Protein AF-A0A5T0UI46-F1 (afdb_monomer_lite)

Radius of gyration: 13.44 Å; chains: 1; bounding box: 30×39×30 Å

Sequence (85 aa):
DAENDEQYWARLNAGFEHLRKNTADGQKVLLVSHSITIRSIVDHFAPDLGADKLGPKNGAVTKLTVTDDDVKVEYYNHYLDSETY

Structure (mmCIF, N/CA/C/O backbone):
data_AF-A0A5T0UI46-F1
#
_entry.id   AF-A0A5T0UI46-F1
#
loop_
_atom_site.group_PDB
_atom_site.id
_atom_site.type_symbol
_atom_site.label_atom_id
_atom_site.label_alt_id
_atom_site.label_comp_id
_atom_site.label_asym_id
_atom_site.label_entity_id
_atom_site.label_seq_id
_atom_site.pdbx_PDB_ins_code
_atom_site.Cartn_x
_atom_site.Cartn_y
_atom_site.Cartn_z
_atom_site.occupancy
_atom_site.B_iso_or_equiv
_atom_site.auth_seq_id
_atom_site.auth_comp_id
_atom_site.auth_asym_id
_atom_site.auth_atom_id
_atom_site.pdbx_PDB_model_num
ATOM 1 N N . ASP A 1 1 ? 14.746 23.294 -3.502 1.00 80.75 1 ASP A N 1
ATOM 2 C CA . ASP A 1 1 ? 15.162 22.027 -2.877 1.00 80.75 1 ASP A CA 1
ATOM 3 C C . ASP A 1 1 ? 14.288 20.879 -3.331 1.00 80.75 1 ASP A C 1
ATOM 5 O O . ASP A 1 1 ? 13.130 21.105 -3.666 1.00 80.75 1 ASP A O 1
ATOM 9 N N . ALA A 1 2 ? 14.869 19.683 -3.405 1.00 91.31 2 ALA A N 1
ATOM 10 C CA . ALA A 1 2 ? 14.136 18.438 -3.613 1.00 91.31 2 ALA A CA 1
ATOM 11 C C . ALA A 1 2 ? 13.696 17.863 -2.256 1.00 91.31 2 ALA A C 1
ATOM 13 O O . ALA A 1 2 ? 14.333 18.133 -1.239 1.00 91.31 2 ALA A O 1
ATOM 14 N N . GLU A 1 3 ? 12.614 17.086 -2.254 1.00 94.19 3 GLU A N 1
ATOM 15 C CA . GLU A 1 3 ? 12.122 16.383 -1.062 1.00 94.19 3 GLU A CA 1
ATOM 16 C C . GLU A 1 3 ? 13.153 15.344 -0.585 1.00 94.19 3 GLU A C 1
ATOM 18 O O . GLU A 1 3 ? 13.733 14.625 -1.402 1.00 94.19 3 GLU A O 1
ATOM 23 N N . ASN A 1 4 ? 13.387 15.273 0.728 1.00 96.06 4 ASN A N 1
ATOM 24 C CA . ASN A 1 4 ? 14.216 14.237 1.351 1.00 96.06 4 ASN A CA 1
ATOM 25 C C . ASN A 1 4 ? 13.359 13.091 1.932 1.00 96.06 4 ASN A C 1
ATOM 27 O O . ASN A 1 4 ? 12.133 13.169 1.952 1.00 96.06 4 ASN A O 1
ATOM 31 N N . ASP A 1 5 ? 14.004 12.023 2.408 1.00 94.25 5 ASP A N 1
ATOM 32 C CA . ASP A 1 5 ? 13.315 10.827 2.922 1.00 94.25 5 ASP A CA 1
ATOM 33 C C . ASP A 1 5 ? 12.398 11.117 4.127 1.00 94.25 5 ASP A C 1
ATOM 35 O O . ASP A 1 5 ? 11.253 10.671 4.163 1.00 94.25 5 ASP A O 1
ATOM 39 N N . GLU A 1 6 ? 12.851 11.945 5.073 1.00 96.81 6 GLU A N 1
ATOM 40 C CA . GLU A 1 6 ? 12.063 12.324 6.252 1.00 96.81 6 GLU A CA 1
ATOM 41 C C . GLU A 1 6 ? 10.795 13.096 5.859 1.00 96.81 6 GLU A C 1
ATOM 43 O O . GLU A 1 6 ? 9.695 12.789 6.319 1.00 96.81 6 GLU A O 1
ATOM 48 N N . GLN A 1 7 ? 10.929 14.073 4.958 1.00 97.62 7 GLN A N 1
ATOM 49 C CA . GLN A 1 7 ? 9.807 14.852 4.432 1.00 97.62 7 GLN A CA 1
ATOM 50 C C . GLN A 1 7 ? 8.827 13.969 3.656 1.00 97.62 7 GLN A C 1
ATOM 52 O O . GLN A 1 7 ? 7.610 14.104 3.811 1.00 97.62 7 GLN A O 1
ATOM 57 N N . TYR A 1 8 ? 9.359 13.041 2.859 1.00 96.50 8 TYR A N 1
ATOM 58 C CA . TYR A 1 8 ? 8.572 12.082 2.103 1.00 96.50 8 TYR A CA 1
ATOM 59 C C . TYR A 1 8 ? 7.714 11.217 3.035 1.00 96.50 8 TYR A C 1
ATOM 61 O O . TYR A 1 8 ? 6.492 11.158 2.873 1.00 96.50 8 TYR A O 1
ATOM 69 N N . TRP A 1 9 ? 8.316 10.598 4.054 1.00 97.19 9 TRP A N 1
ATOM 70 C CA . TRP A 1 9 ? 7.585 9.748 4.995 1.00 97.19 9 TRP A CA 1
ATOM 71 C C . TRP A 1 9 ? 6.631 10.530 5.890 1.00 97.19 9 TRP A C 1
ATOM 73 O O . TRP A 1 9 ? 5.518 10.064 6.134 1.00 97.19 9 TRP A O 1
ATOM 83 N N . ALA A 1 10 ? 6.986 11.750 6.300 1.00 98.12 10 ALA A N 1
ATOM 84 C CA . ALA A 1 10 ? 6.060 12.630 7.007 1.00 98.12 10 ALA A CA 1
ATOM 85 C C . ALA A 1 10 ? 4.788 12.892 6.178 1.00 98.12 10 ALA A C 1
ATOM 87 O O . ALA A 1 10 ? 3.671 12.799 6.695 1.00 98.12 10 ALA A O 1
ATOM 88 N N . ARG A 1 11 ? 4.938 13.148 4.870 1.00 97.69 11 ARG A N 1
ATOM 89 C CA . ARG A 1 11 ? 3.811 13.346 3.947 1.00 97.69 11 ARG A CA 1
ATOM 90 C C . ARG A 1 11 ? 2.987 12.071 3.748 1.00 97.69 11 ARG A C 1
ATOM 92 O O . ARG A 1 11 ? 1.759 12.145 3.720 1.00 97.69 11 ARG A O 1
ATOM 99 N N . LEU A 1 12 ? 3.634 10.914 3.613 1.00 97.50 12 LEU A N 1
ATOM 100 C CA . LEU A 1 12 ? 2.960 9.617 3.474 1.00 97.50 12 LEU A CA 1
ATOM 101 C C . LEU A 1 12 ? 2.154 9.255 4.730 1.00 97.50 12 LEU A C 1
ATOM 103 O O . LEU A 1 12 ? 0.978 8.906 4.622 1.00 97.50 12 LEU A O 1
ATOM 107 N N . ASN A 1 13 ? 2.743 9.427 5.914 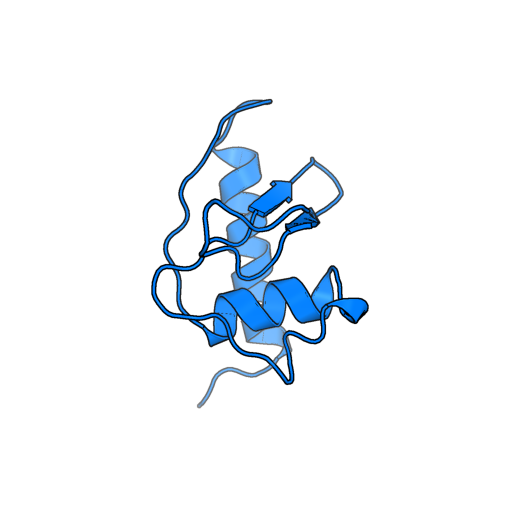1.00 97.19 13 ASN A N 1
ATOM 108 C CA . ASN A 1 13 ? 2.087 9.160 7.195 1.00 97.19 13 ASN A CA 1
ATOM 109 C C . ASN A 1 13 ? 0.878 10.074 7.416 1.00 97.19 13 ASN A C 1
ATOM 111 O O . ASN A 1 13 ? -0.178 9.605 7.832 1.00 97.19 13 ASN A O 1
ATOM 115 N N . ALA A 1 14 ? 0.975 11.354 7.045 1.00 97.88 14 ALA A N 1
ATOM 116 C CA . ALA A 1 14 ? -0.178 12.253 7.062 1.00 97.88 14 ALA A CA 1
ATOM 117 C C . ALA A 1 14 ? -1.323 11.762 6.151 1.00 97.88 14 ALA A C 1
ATOM 119 O O . ALA A 1 14 ? -2.496 11.938 6.483 1.00 97.88 14 ALA A O 1
ATOM 120 N N . GLY A 1 15 ? -0.999 11.118 5.024 1.00 96.94 15 GLY A N 1
ATOM 121 C CA . GLY A 1 15 ? -1.974 10.481 4.137 1.00 96.94 15 GLY A CA 1
ATOM 122 C C . GLY A 1 15 ? -2.678 9.282 4.779 1.00 96.94 15 GLY A C 1
ATOM 123 O O . GLY A 1 15 ? -3.905 9.200 4.723 1.00 96.94 15 GLY A O 1
ATOM 124 N N . PHE A 1 16 ? -1.935 8.386 5.436 1.00 97.44 16 PHE A N 1
ATOM 125 C CA . PHE A 1 16 ? -2.528 7.265 6.179 1.00 97.44 16 PHE A CA 1
ATOM 126 C C . PHE A 1 16 ? -3.422 7.745 7.326 1.00 97.44 16 PHE A C 1
ATOM 128 O O . PHE A 1 16 ? -4.550 7.277 7.461 1.00 97.44 16 PHE A O 1
ATOM 135 N N . GLU A 1 17 ? -2.975 8.744 8.085 1.00 97.81 17 GLU A N 1
ATOM 136 C CA . GLU A 1 17 ? -3.776 9.376 9.136 1.00 97.81 17 GLU A CA 1
ATOM 137 C C . GLU A 1 17 ? -5.062 10.005 8.594 1.00 97.81 17 GLU A C 1
ATOM 139 O O . GLU A 1 17 ? -6.125 9.910 9.210 1.00 97.81 17 GLU A O 1
ATOM 144 N N . HIS A 1 18 ? -4.988 10.641 7.424 1.00 97.12 18 HIS A N 1
ATOM 145 C CA . HIS A 1 18 ? -6.169 11.175 6.762 1.00 97.12 18 HIS A CA 1
ATOM 146 C C . HIS A 1 18 ? -7.156 10.060 6.396 1.00 97.12 18 HIS A C 1
ATOM 148 O O . HIS A 1 18 ? -8.348 10.210 6.655 1.00 97.12 18 HIS A O 1
ATOM 154 N N . LEU A 1 19 ? -6.682 8.937 5.849 1.00 96.44 19 LEU A N 1
ATOM 155 C CA . LEU A 1 19 ? -7.537 7.791 5.530 1.00 96.44 19 LEU A CA 1
ATOM 156 C C . LEU A 1 19 ? -8.215 7.229 6.786 1.00 96.44 19 LEU A C 1
ATOM 158 O O . LEU A 1 19 ? -9.435 7.085 6.791 1.00 96.44 19 LEU A O 1
ATOM 162 N N . ARG A 1 20 ? -7.461 6.999 7.868 1.00 96.25 20 ARG A N 1
ATOM 163 C CA . ARG A 1 20 ? -7.994 6.483 9.143 1.00 96.25 20 ARG A CA 1
ATOM 164 C C . ARG A 1 20 ? -9.093 7.380 9.717 1.00 96.25 20 ARG A C 1
ATOM 166 O O . ARG A 1 20 ? -10.131 6.898 10.143 1.00 96.25 20 ARG A O 1
ATOM 173 N N . LYS A 1 21 ? -8.919 8.703 9.651 1.00 97.31 21 LYS A N 1
ATOM 174 C CA . LYS A 1 21 ? -9.899 9.676 10.173 1.00 97.31 21 LYS A CA 1
ATOM 175 C C . LYS A 1 21 ?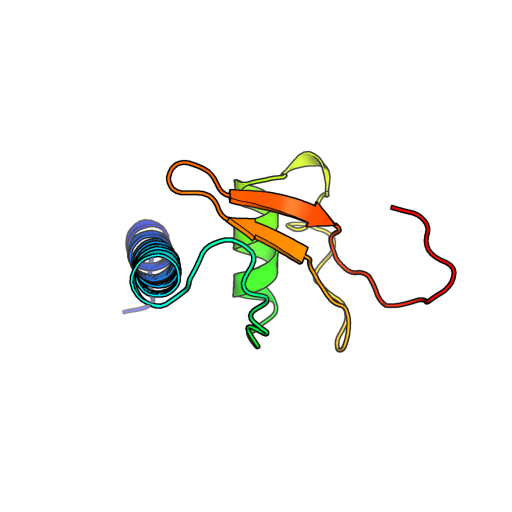 -11.153 9.840 9.313 1.00 97.31 21 LYS A C 1
ATOM 177 O O . LYS A 1 21 ? -12.150 10.357 9.808 1.00 97.31 21 LYS A O 1
ATOM 182 N N . ASN A 1 22 ? -11.092 9.481 8.031 1.00 97.25 22 ASN A N 1
ATOM 183 C CA . ASN A 1 22 ? -12.152 9.765 7.055 1.00 97.25 22 ASN A CA 1
ATOM 184 C C . ASN A 1 22 ? -12.775 8.497 6.460 1.00 97.25 22 ASN A C 1
ATOM 186 O O . ASN A 1 22 ? -13.472 8.572 5.446 1.00 97.25 22 ASN A O 1
ATOM 190 N N . THR A 1 23 ? -12.530 7.341 7.072 1.00 96.44 23 THR A N 1
ATOM 191 C CA . THR A 1 23 ? -13.127 6.070 6.666 1.00 96.44 23 THR A CA 1
ATOM 192 C C . THR A 1 23 ? -13.791 5.375 7.848 1.00 96.44 23 THR A C 1
ATOM 194 O O . THR A 1 23 ? -13.578 5.747 8.999 1.00 96.44 23 THR A O 1
ATOM 197 N N . ALA A 1 24 ? -14.655 4.408 7.552 1.00 96.38 24 ALA A N 1
ATOM 198 C CA . ALA A 1 24 ? -15.265 3.532 8.547 1.00 96.38 24 ALA A CA 1
ATOM 199 C C . ALA A 1 24 ? -14.694 2.112 8.446 1.00 96.38 24 ALA A C 1
ATOM 201 O O . ALA A 1 24 ? -14.252 1.690 7.373 1.00 96.38 24 ALA A O 1
ATOM 202 N N . ASP A 1 25 ? -14.773 1.350 9.536 1.00 96.06 25 ASP A N 1
ATOM 203 C CA . ASP A 1 25 ? -14.329 -0.043 9.576 1.00 96.06 25 ASP A CA 1
ATOM 204 C C . ASP A 1 25 ? -14.937 -0.872 8.436 1.00 96.06 25 ASP A C 1
ATOM 206 O O . ASP A 1 25 ? -16.144 -0.858 8.179 1.00 96.06 25 ASP A O 1
ATOM 210 N N . GLY A 1 26 ? -14.078 -1.605 7.726 1.00 96.62 26 GLY A N 1
ATOM 211 C CA . GLY A 1 26 ? -14.468 -2.432 6.582 1.00 96.62 26 GLY A CA 1
ATOM 212 C C . GLY A 1 26 ? -14.738 -1.663 5.281 1.00 96.62 26 GLY A C 1
ATOM 213 O O . GLY A 1 26 ? -15.034 -2.292 4.259 1.00 96.62 26 GLY A O 1
ATOM 214 N N . GLN A 1 27 ? -14.616 -0.331 5.269 1.00 97.88 27 GLN A N 1
ATOM 215 C CA . GLN A 1 27 ? -14.747 0.457 4.047 1.00 97.88 27 GLN A CA 1
ATOM 216 C C . GLN A 1 27 ? -13.622 0.132 3.058 1.00 97.88 27 GLN A C 1
ATOM 218 O O . GLN A 1 27 ? -12.446 0.042 3.406 1.00 97.88 27 GLN A O 1
ATOM 223 N N . LYS A 1 28 ? -13.987 -0.009 1.781 1.00 97.88 28 LYS A N 1
ATOM 224 C CA . LYS A 1 28 ? -13.033 -0.178 0.682 1.00 97.88 28 LYS A CA 1
ATOM 225 C C . LYS A 1 28 ? -12.794 1.168 0.011 1.00 97.88 28 LYS A C 1
ATOM 227 O O . LYS A 1 28 ? -13.743 1.799 -0.450 1.00 97.88 28 LYS A O 1
ATOM 232 N N . VAL A 1 29 ? -11.532 1.576 -0.073 1.00 97.38 29 VAL A N 1
ATOM 233 C CA . VAL A 1 29 ? -11.105 2.819 -0.725 1.00 97.38 29 VAL A CA 1
ATOM 234 C C . VAL A 1 29 ? -10.242 2.482 -1.933 1.00 97.38 29 VAL A C 1
ATOM 236 O O . VAL A 1 29 ? -9.315 1.682 -1.833 1.00 97.38 29 VAL A O 1
ATOM 239 N N . LEU A 1 30 ? -10.533 3.110 -3.074 1.00 97.69 30 LEU A N 1
ATOM 240 C CA . LEU A 1 30 ? -9.629 3.112 -4.219 1.00 97.69 30 LEU A CA 1
ATOM 241 C C . LEU A 1 30 ? -8.716 4.335 -4.117 1.00 97.69 30 LEU A C 1
ATOM 243 O O . LEU A 1 30 ? -9.178 5.466 -4.257 1.00 97.69 30 LEU A O 1
ATOM 247 N N . LEU A 1 31 ? -7.425 4.099 -3.899 1.00 97.06 31 LEU A N 1
ATOM 248 C CA . LEU A 1 31 ? -6.400 5.135 -3.917 1.00 97.06 31 LEU A CA 1
ATOM 249 C C . LEU A 1 31 ? -5.592 5.025 -5.211 1.00 97.06 31 LEU A C 1
ATOM 251 O O . LEU A 1 31 ? -4.894 4.037 -5.431 1.00 97.06 31 LEU A O 1
ATOM 255 N N . VAL A 1 32 ? -5.670 6.048 -6.059 1.00 97.12 32 VAL A N 1
ATOM 256 C CA . VAL A 1 32 ? -4.863 6.135 -7.282 1.00 97.12 32 VAL A CA 1
ATOM 257 C C . VAL A 1 32 ? -3.611 6.952 -6.985 1.00 97.12 32 VAL A C 1
ATOM 259 O O . VAL A 1 32 ? -3.700 8.067 -6.477 1.00 97.12 32 VAL A O 1
ATOM 262 N N . SER A 1 33 ? -2.441 6.391 -7.287 1.00 95.25 33 SER A N 1
ATOM 263 C CA . SER A 1 33 ? -1.144 7.018 -7.026 1.00 95.25 33 SER A CA 1
ATOM 264 C C . SER A 1 33 ? -0.121 6.645 -8.107 1.00 95.25 33 SER A C 1
ATOM 266 O O . SER A 1 33 ? -0.475 6.118 -9.161 1.00 95.25 33 SER A O 1
ATOM 268 N N . HIS A 1 34 ? 1.154 6.932 -7.856 1.00 95.56 34 HIS A N 1
ATOM 269 C CA . HIS A 1 34 ? 2.261 6.712 -8.781 1.00 95.56 34 HIS A CA 1
ATOM 270 C C . HIS A 1 34 ? 3.231 5.632 -8.288 1.00 95.56 34 HIS A C 1
ATOM 272 O O . HIS A 1 34 ? 3.245 5.256 -7.114 1.00 95.56 34 HIS A O 1
ATOM 278 N N . SER A 1 35 ? 4.080 5.151 -9.198 1.00 95.44 35 SER A N 1
ATOM 279 C CA . SER A 1 35 ? 4.979 4.013 -8.973 1.00 95.44 35 SER A CA 1
ATOM 280 C C . SER A 1 35 ? 5.904 4.180 -7.767 1.00 95.44 35 SER A C 1
ATOM 282 O O . SER A 1 35 ? 6.040 3.248 -6.982 1.00 95.44 35 SER A O 1
ATOM 284 N N . ILE A 1 36 ? 6.505 5.362 -7.589 1.00 94.75 36 ILE A N 1
ATOM 285 C CA . ILE A 1 36 ? 7.401 5.648 -6.459 1.00 94.75 36 ILE A CA 1
ATOM 286 C C . ILE A 1 36 ? 6.653 5.546 -5.130 1.00 94.75 36 ILE A C 1
ATOM 288 O O . ILE A 1 36 ? 7.160 4.960 -4.185 1.00 94.75 36 ILE A O 1
ATOM 292 N N . THR A 1 37 ? 5.428 6.062 -5.061 1.00 96.88 37 THR A N 1
ATOM 293 C CA . THR A 1 37 ? 4.602 5.971 -3.855 1.00 96.88 37 THR A CA 1
ATOM 294 C C . THR A 1 37 ? 4.245 4.532 -3.523 1.00 96.88 37 THR A C 1
ATOM 296 O O . THR A 1 37 ? 4.448 4.094 -2.396 1.00 96.88 37 THR A O 1
ATOM 299 N N . ILE A 1 38 ? 3.770 3.776 -4.512 1.00 97.69 38 ILE A N 1
ATOM 300 C CA . ILE A 1 38 ? 3.368 2.382 -4.310 1.00 97.69 38 ILE A CA 1
ATOM 301 C C . ILE A 1 38 ? 4.571 1.534 -3.884 1.00 97.69 38 ILE A C 1
ATOM 303 O O . ILE A 1 38 ? 4.466 0.790 -2.912 1.00 97.69 38 ILE A O 1
ATOM 307 N N . ARG A 1 39 ? 5.720 1.663 -4.564 1.00 96.31 39 ARG A N 1
ATOM 308 C CA . ARG A 1 39 ? 6.901 0.856 -4.233 1.00 96.31 39 ARG A CA 1
ATOM 309 C C . ARG A 1 39 ? 7.466 1.200 -2.858 1.00 96.31 39 ARG A C 1
ATOM 311 O O . ARG A 1 39 ? 7.841 0.287 -2.148 1.00 96.31 39 ARG A O 1
ATOM 318 N N . SER A 1 40 ? 7.499 2.480 -2.472 1.00 96.25 40 SER A N 1
ATOM 319 C CA . SER A 1 40 ? 8.032 2.888 -1.168 1.00 96.25 40 SER A CA 1
ATOM 320 C C . SER A 1 40 ? 7.169 2.370 -0.023 1.00 96.25 40 SER A C 1
ATOM 322 O O . SER A 1 40 ? 7.707 1.929 0.984 1.00 96.25 40 SER A O 1
ATOM 324 N N . ILE A 1 41 ? 5.842 2.359 -0.188 1.00 97.69 41 ILE A N 1
ATOM 325 C CA . ILE A 1 41 ? 4.931 1.748 0.788 1.00 97.69 41 ILE A CA 1
ATOM 326 C C . ILE A 1 41 ? 5.210 0.245 0.905 1.00 97.69 41 ILE A C 1
ATOM 328 O O . ILE A 1 41 ? 5.365 -0.265 2.009 1.00 97.69 41 ILE A O 1
ATOM 332 N N . VAL A 1 42 ? 5.290 -0.469 -0.221 1.00 97.88 42 VAL A N 1
ATOM 333 C CA . VAL A 1 42 ? 5.494 -1.926 -0.199 1.00 97.88 42 VAL A CA 1
ATOM 334 C C . VAL A 1 42 ? 6.874 -2.295 0.335 1.00 97.88 42 VAL A C 1
ATOM 336 O O . VAL A 1 42 ? 6.968 -3.207 1.140 1.00 97.88 42 VAL A O 1
ATOM 339 N N . ASP A 1 43 ? 7.925 -1.576 -0.047 1.00 96.56 43 ASP A N 1
ATOM 340 C CA . ASP A 1 43 ? 9.285 -1.809 0.447 1.00 96.56 43 ASP A CA 1
ATOM 341 C C . ASP A 1 43 ? 9.393 -1.586 1.965 1.00 96.56 43 ASP A C 1
ATOM 343 O O . ASP A 1 43 ? 10.071 -2.333 2.661 1.00 96.56 43 ASP A O 1
ATOM 347 N N . HIS A 1 44 ? 8.656 -0.610 2.503 1.00 96.38 44 HIS A N 1
ATOM 348 C CA . HIS A 1 44 ? 8.638 -0.332 3.938 1.00 96.38 44 HIS A CA 1
ATOM 349 C C . HIS A 1 44 ? 7.862 -1.377 4.751 1.00 96.38 44 HIS A C 1
ATOM 351 O O . HIS A 1 44 ? 8.333 -1.809 5.799 1.00 96.38 44 HIS A O 1
ATOM 357 N N . PHE A 1 45 ? 6.676 -1.783 4.284 1.00 97.56 45 PHE A N 1
ATOM 358 C CA . PHE A 1 45 ? 5.775 -2.664 5.045 1.00 97.56 45 PHE A CA 1
ATOM 359 C C . PHE A 1 45 ? 5.878 -4.153 4.669 1.00 97.56 45 PHE A C 1
ATOM 361 O O . PHE A 1 45 ? 5.401 -5.008 5.409 1.00 97.56 45 PHE A O 1
ATOM 368 N N . ALA A 1 46 ? 6.473 -4.483 3.524 1.00 97.06 46 ALA A N 1
ATOM 369 C CA . ALA A 1 46 ? 6.647 -5.847 3.025 1.00 97.06 46 ALA A CA 1
ATOM 370 C C . ALA A 1 46 ? 7.907 -5.967 2.135 1.00 97.06 46 ALA A C 1
ATOM 372 O O . ALA A 1 46 ? 7.796 -6.302 0.949 1.00 97.06 46 ALA A O 1
ATOM 373 N N . PRO A 1 47 ? 9.113 -5.714 2.687 1.00 96.25 47 PRO A N 1
ATOM 374 C CA . PRO A 1 47 ? 10.368 -5.683 1.923 1.00 96.25 47 PRO A CA 1
ATOM 375 C C . PRO A 1 47 ? 10.656 -6.987 1.163 1.00 96.25 47 PRO A C 1
ATOM 377 O O . PRO A 1 47 ? 11.233 -6.968 0.076 1.00 96.25 47 PRO A O 1
ATOM 380 N N . ASP A 1 48 ? 10.187 -8.126 1.679 1.00 95.62 48 ASP A N 1
ATOM 381 C CA . ASP A 1 48 ? 10.367 -9.440 1.051 1.00 95.62 48 ASP A CA 1
ATOM 382 C C . ASP A 1 48 ? 9.671 -9.566 -0.321 1.00 95.62 48 ASP A C 1
ATOM 384 O O . ASP A 1 48 ? 10.006 -10.455 -1.105 1.00 95.62 48 ASP A O 1
ATOM 388 N N . LEU A 1 49 ? 8.739 -8.661 -0.654 1.00 94.12 49 LEU A N 1
ATOM 389 C CA . LEU A 1 49 ? 8.092 -8.598 -1.971 1.00 94.12 49 LEU A CA 1
ATOM 390 C C . LEU A 1 49 ? 8.962 -7.919 -3.047 1.00 94.12 49 LEU A C 1
ATOM 392 O O . LEU A 1 49 ? 8.607 -7.959 -4.227 1.00 94.12 49 LEU A O 1
ATOM 396 N N . GLY A 1 50 ? 10.096 -7.310 -2.674 1.00 93.50 50 GLY A N 1
ATOM 397 C CA . GLY A 1 50 ? 11.108 -6.800 -3.609 1.00 93.50 50 GLY A CA 1
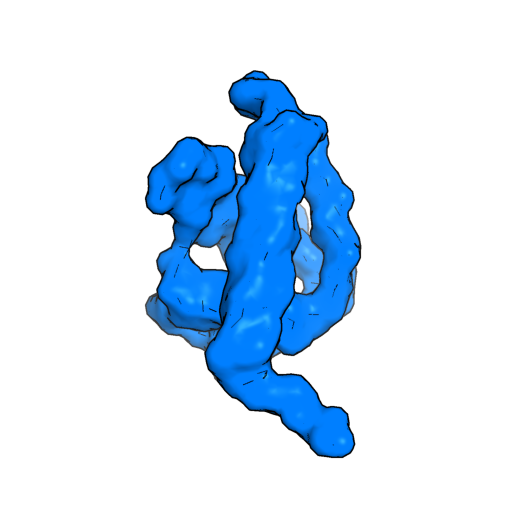ATOM 398 C C . GLY A 1 50 ? 10.639 -5.651 -4.508 1.00 93.50 50 GLY A C 1
ATOM 399 O O . GLY A 1 50 ? 11.031 -5.576 -5.678 1.00 93.50 50 GLY A O 1
ATOM 400 N N . ALA A 1 51 ? 9.765 -4.777 -3.999 1.00 94.31 51 ALA A N 1
ATOM 401 C CA . ALA A 1 51 ? 9.201 -3.658 -4.760 1.00 94.31 51 ALA A CA 1
ATOM 402 C C . ALA A 1 51 ? 10.240 -2.579 -5.128 1.00 94.31 51 ALA A C 1
ATOM 404 O O . ALA A 1 51 ? 10.061 -1.856 -6.113 1.00 94.31 51 ALA A O 1
ATOM 405 N N . ASP A 1 52 ? 11.341 -2.493 -4.379 1.00 88.06 52 ASP A N 1
ATOM 406 C CA . ASP A 1 52 ? 12.516 -1.676 -4.694 1.00 88.06 52 ASP A CA 1
ATOM 407 C C . ASP A 1 52 ? 13.130 -2.031 -6.063 1.00 88.06 52 ASP A C 1
ATOM 409 O O . ASP A 1 52 ? 13.559 -1.145 -6.810 1.00 88.06 52 ASP A O 1
ATOM 413 N N . LYS A 1 53 ? 13.114 -3.322 -6.417 1.00 90.69 53 LYS A N 1
ATOM 414 C CA . LYS A 1 53 ? 13.651 -3.877 -7.670 1.00 90.69 53 LYS A CA 1
ATOM 415 C C . LYS A 1 53 ? 12.581 -4.050 -8.739 1.00 90.69 53 LYS A C 1
ATOM 417 O O . LYS A 1 53 ? 12.836 -3.798 -9.917 1.00 90.69 53 LYS A O 1
ATOM 422 N N . LEU A 1 54 ? 11.393 -4.498 -8.345 1.00 87.81 54 LEU A N 1
ATOM 423 C CA . LEU A 1 54 ? 10.276 -4.795 -9.236 1.00 87.81 54 LEU A CA 1
ATOM 424 C C . LEU A 1 54 ? 9.211 -3.715 -9.080 1.00 87.81 54 LEU A C 1
ATOM 426 O O . LEU A 1 54 ? 8.315 -3.850 -8.256 1.00 87.81 54 LEU A O 1
ATOM 430 N N . GLY A 1 55 ? 9.294 -2.644 -9.872 1.00 90.06 55 GLY A N 1
ATOM 431 C CA . GLY A 1 55 ? 8.287 -1.579 -9.861 1.00 90.06 55 GLY A CA 1
ATOM 432 C C . GLY A 1 55 ? 6.893 -2.061 -10.305 1.00 90.06 55 GLY A C 1
ATOM 433 O O . GLY A 1 55 ? 6.788 -3.045 -11.046 1.00 90.06 55 GLY A O 1
ATOM 434 N N . PRO A 1 56 ? 5.814 -1.371 -9.887 1.00 94.12 56 PRO A N 1
ATOM 435 C CA . PRO A 1 56 ? 4.458 -1.795 -10.209 1.00 94.12 56 PRO A CA 1
ATOM 436 C C . PRO A 1 56 ? 4.189 -1.637 -11.707 1.00 94.12 56 PRO A C 1
ATOM 438 O O . PRO A 1 56 ? 4.607 -0.654 -12.328 1.00 94.12 56 PRO A O 1
ATOM 441 N N . LYS A 1 57 ? 3.464 -2.592 -12.293 1.00 93.81 57 LYS A N 1
ATOM 442 C CA . LYS A 1 57 ? 2.979 -2.489 -13.669 1.00 93.81 57 LYS A CA 1
ATOM 443 C C . LYS A 1 57 ? 1.829 -1.488 -13.738 1.00 93.81 57 LYS A C 1
ATOM 445 O O . LYS A 1 57 ? 1.004 -1.396 -12.831 1.00 93.81 57 LYS A O 1
ATOM 450 N N . ASN A 1 58 ? 1.735 -0.763 -14.850 1.00 93.44 58 ASN A N 1
ATOM 451 C CA . ASN A 1 58 ? 0.585 0.104 -15.095 1.00 93.44 58 ASN A CA 1
ATOM 452 C C . ASN A 1 58 ? -0.704 -0.727 -15.111 1.00 93.44 58 ASN A C 1
ATOM 454 O O . ASN A 1 58 ? -0.773 -1.749 -15.790 1.00 93.44 58 ASN A O 1
ATOM 458 N N . GLY A 1 59 ? -1.714 -0.269 -14.371 1.00 92.81 59 GLY A N 1
ATOM 459 C CA . GLY A 1 59 ? -2.996 -0.963 -14.230 1.00 92.81 59 GLY A CA 1
ATOM 460 C C . GLY A 1 59 ? -3.006 -2.098 -13.202 1.00 92.81 59 GLY A C 1
ATOM 461 O O . GLY A 1 59 ? -4.080 -2.620 -12.924 1.00 92.81 59 GLY A O 1
ATOM 462 N N . ALA A 1 60 ? -1.862 -2.455 -12.609 1.00 95.06 60 ALA A N 1
ATOM 463 C CA . ALA A 1 60 ? -1.823 -3.418 -11.516 1.00 95.06 60 ALA A CA 1
ATOM 464 C C . ALA A 1 60 ? -2.359 -2.815 -10.211 1.00 95.06 60 ALA A C 1
ATOM 466 O O . ALA A 1 60 ? -2.246 -1.611 -9.965 1.00 95.06 60 ALA A O 1
ATOM 467 N N . VAL A 1 61 ? -2.902 -3.673 -9.351 1.00 96.44 61 VAL A N 1
ATOM 468 C CA . VAL A 1 61 ? -3.439 -3.309 -8.039 1.00 96.44 61 VAL A CA 1
ATOM 469 C C . VAL A 1 61 ? -2.528 -3.843 -6.938 1.00 96.44 61 VAL A C 1
ATOM 471 O O . VAL A 1 61 ? -2.098 -4.995 -6.956 1.00 96.44 61 VAL A O 1
ATOM 474 N N . THR A 1 62 ? -2.287 -3.003 -5.939 1.00 97.69 62 THR A N 1
ATOM 475 C CA . THR A 1 62 ? -1.687 -3.373 -4.654 1.00 97.69 62 THR A CA 1
ATOM 476 C C . THR A 1 62 ? -2.760 -3.200 -3.593 1.00 97.69 62 THR A C 1
ATOM 478 O O . THR A 1 62 ? -3.385 -2.140 -3.531 1.00 97.69 62 THR A O 1
ATOM 481 N N . LYS A 1 63 ? -2.996 -4.222 -2.770 1.00 97.62 63 LYS A N 1
ATOM 482 C CA . LYS A 1 63 ? -3.979 -4.146 -1.687 1.00 97.62 63 LYS A CA 1
ATOM 483 C C . LYS A 1 63 ? -3.278 -4.001 -0.354 1.00 97.62 63 LYS A C 1
ATOM 485 O O . LYS A 1 63 ? -2.413 -4.800 -0.007 1.00 97.62 63 LYS A O 1
ATOM 490 N N . LEU A 1 64 ? -3.727 -3.006 0.395 1.00 98.31 64 LEU A N 1
ATOM 491 C CA . LEU A 1 64 ? -3.335 -2.772 1.772 1.00 98.31 64 LEU A CA 1
ATOM 492 C C . LEU A 1 64 ? -4.537 -3.038 2.681 1.00 98.31 64 LEU A C 1
ATOM 494 O O . LEU A 1 64 ? -5.666 -2.682 2.332 1.00 98.31 64 LEU A O 1
ATOM 498 N N . THR A 1 65 ? -4.283 -3.620 3.845 1.00 98.19 65 THR A N 1
ATOM 499 C CA . THR A 1 65 ? -5.176 -3.546 5.002 1.00 98.19 65 THR A CA 1
ATOM 500 C C . THR A 1 65 ? -4.578 -2.522 5.956 1.00 98.19 65 THR A C 1
ATOM 502 O O . THR A 1 65 ? -3.427 -2.658 6.359 1.00 98.19 65 THR A O 1
ATOM 505 N N . VAL A 1 66 ? -5.337 -1.480 6.288 1.00 97.12 66 VAL A N 1
ATOM 506 C CA . VAL A 1 66 ? -4.904 -0.414 7.202 1.00 97.12 66 VAL A CA 1
ATOM 507 C C . VAL A 1 66 ? -5.773 -0.496 8.452 1.00 97.12 66 VAL A C 1
ATOM 509 O O . VAL A 1 66 ? -6.992 -0.388 8.338 1.00 97.12 66 VAL A O 1
ATOM 512 N N . THR A 1 67 ? -5.158 -0.719 9.612 1.00 96.50 67 THR A N 1
ATOM 513 C CA . THR A 1 67 ? -5.815 -0.712 10.935 1.00 96.50 67 THR A CA 1
ATOM 514 C C . THR A 1 67 ? -5.505 0.596 11.666 1.00 96.50 67 THR A C 1
ATOM 516 O O . THR A 1 67 ? -4.918 1.496 11.072 1.00 96.50 67 THR A O 1
ATOM 519 N N . ASP A 1 68 ? -5.869 0.722 12.944 1.00 94.19 68 ASP A N 1
ATOM 520 C CA . ASP A 1 68 ? -5.523 1.884 13.781 1.00 94.19 68 ASP A CA 1
ATOM 521 C C . ASP A 1 68 ? -4.037 1.959 14.154 1.00 94.19 68 ASP A C 1
ATOM 523 O O . ASP A 1 68 ? -3.543 3.005 14.571 1.00 94.19 68 ASP A O 1
ATOM 527 N N . ASP A 1 69 ? -3.295 0.872 13.985 1.00 93.50 69 ASP A N 1
ATOM 528 C CA . ASP A 1 69 ? -1.922 0.715 14.463 1.00 93.50 69 ASP A CA 1
ATOM 529 C C . ASP A 1 69 ? -0.965 0.159 13.405 1.00 93.50 69 ASP A C 1
ATOM 531 O O . ASP A 1 69 ? 0.242 0.333 13.541 1.00 93.50 69 ASP A O 1
ATOM 535 N N . AS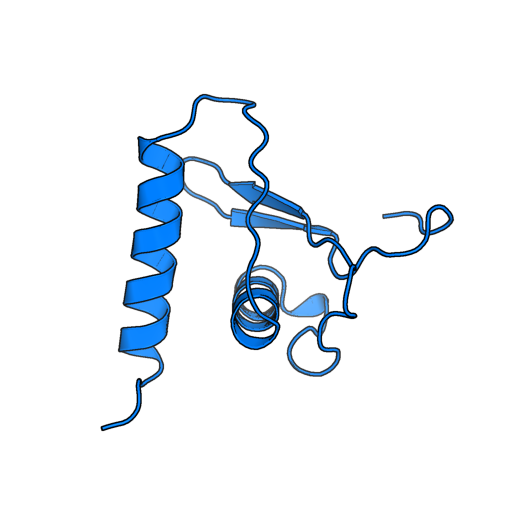P A 1 70 ? -1.482 -0.412 12.316 1.00 95.38 70 ASP A N 1
ATOM 536 C CA . ASP A 1 70 ? -0.677 -1.141 11.338 1.00 95.38 70 ASP A CA 1
ATOM 537 C C . ASP A 1 70 ? -1.114 -0.889 9.883 1.00 95.38 70 ASP A C 1
ATOM 539 O O . ASP A 1 70 ? -2.224 -0.424 9.581 1.00 95.38 70 ASP A O 1
ATOM 543 N N . VAL A 1 71 ? -0.196 -1.180 8.965 1.00 97.50 71 VAL A N 1
ATOM 544 C CA . VAL A 1 71 ? -0.418 -1.229 7.521 1.00 97.50 71 VAL A CA 1
ATOM 545 C C . VAL A 1 71 ? 0.161 -2.541 7.012 1.00 97.50 71 VAL A C 1
ATOM 547 O O . VAL A 1 71 ? 1.371 -2.709 6.896 1.00 97.50 71 VAL A O 1
ATOM 550 N N . LYS A 1 72 ? -0.720 -3.458 6.625 1.00 98.12 72 LYS A N 1
ATOM 551 C CA . LYS A 1 72 ? -0.345 -4.746 6.052 1.00 98.12 72 LYS A CA 1
ATOM 552 C C . LYS A 1 72 ? -0.512 -4.731 4.539 1.00 98.12 72 LYS A C 1
ATOM 554 O O . LYS A 1 72 ? -1.588 -4.418 4.028 1.00 98.12 72 LYS A O 1
ATOM 559 N N . VAL A 1 73 ? 0.526 -5.133 3.811 1.00 98.00 73 VAL A N 1
ATOM 560 C CA . VAL A 1 73 ? 0.422 -5.412 2.372 1.00 98.00 73 VAL A CA 1
ATOM 561 C C . VAL A 1 73 ? -0.185 -6.804 2.199 1.00 98.00 73 VAL A C 1
ATOM 563 O O . VAL A 1 73 ? 0.429 -7.799 2.567 1.00 98.00 73 VAL A O 1
ATOM 566 N N . GLU A 1 74 ? -1.403 -6.880 1.663 1.00 97.31 74 GLU A N 1
ATOM 567 C CA . GLU A 1 74 ? -2.072 -8.162 1.398 1.00 97.31 74 GLU A CA 1
ATOM 568 C C . GLU A 1 74 ? -1.556 -8.798 0.106 1.00 97.31 74 GLU A C 1
ATOM 570 O O . GLU A 1 74 ? -1.306 -9.995 0.056 1.00 97.31 74 GLU A O 1
ATOM 575 N N . TYR A 1 75 ? -1.392 -7.990 -0.942 1.00 96.06 75 TYR A N 1
ATOM 576 C CA . TYR A 1 75 ? -0.744 -8.398 -2.185 1.00 96.06 75 TYR A CA 1
ATOM 577 C C . TYR A 1 75 ? -0.167 -7.189 -2.915 1.00 96.06 75 TYR A C 1
ATOM 579 O O . TYR A 1 75 ? -0.643 -6.057 -2.767 1.00 96.06 75 TYR A O 1
ATOM 587 N N . TYR A 1 76 ? 0.827 -7.451 -3.758 1.00 95.81 76 TYR A N 1
ATOM 588 C CA . TYR A 1 76 ? 1.519 -6.459 -4.567 1.00 95.81 76 TYR A CA 1
ATOM 589 C C . TYR A 1 76 ? 1.409 -6.791 -6.055 1.00 95.81 76 TYR A C 1
ATOM 591 O O . TYR A 1 76 ? 1.561 -7.946 -6.443 1.00 95.81 76 TYR A O 1
ATOM 599 N N . ASN A 1 77 ? 1.216 -5.756 -6.879 1.00 94.19 77 ASN A N 1
ATOM 600 C CA . ASN A 1 77 ? 1.374 -5.828 -8.332 1.00 94.19 77 ASN A CA 1
ATOM 601 C C . ASN A 1 77 ? 0.504 -6.908 -9.001 1.00 94.19 77 ASN A C 1
ATOM 603 O O . ASN A 1 77 ? 0.987 -7.644 -9.855 1.00 94.19 77 ASN A O 1
ATOM 607 N N . HIS A 1 78 ? -0.771 -6.992 -8.617 1.00 94.00 78 HIS A N 1
ATOM 608 C CA . HIS A 1 78 ? -1.729 -7.938 -9.185 1.00 94.00 78 HIS A CA 1
ATOM 609 C C . HIS A 1 78 ? -2.393 -7.360 -10.439 1.00 94.00 78 HIS A C 1
ATOM 611 O O . HIS A 1 78 ? -3.017 -6.300 -10.375 1.00 94.00 78 HIS A O 1
ATOM 617 N N . TYR A 1 79 ? -2.240 -8.035 -11.581 1.00 90.94 79 TYR A N 1
ATOM 618 C CA . TYR A 1 79 ? -2.774 -7.585 -12.877 1.00 90.94 79 TYR A CA 1
ATOM 619 C C . TYR A 1 79 ? -3.350 -8.714 -13.743 1.00 90.94 79 TYR A C 1
ATOM 621 O O . TYR A 1 79 ? -3.900 -8.419 -14.806 1.00 90.94 79 TYR A O 1
ATOM 629 N N . LEU A 1 80 ? -3.228 -9.981 -13.333 1.00 86.62 80 LEU A N 1
ATOM 630 C CA . LEU A 1 80 ? -3.794 -11.123 -14.049 1.00 86.62 80 LEU A CA 1
ATOM 631 C C . LEU A 1 80 ? -4.819 -11.851 -13.183 1.00 86.62 80 LEU A C 1
ATOM 633 O O . LEU A 1 80 ? -4.484 -12.321 -12.105 1.00 86.62 80 LEU A O 1
ATOM 637 N N . ASP A 1 81 ? -6.011 -12.089 -13.726 1.00 81.12 81 ASP A N 1
ATOM 638 C CA . ASP A 1 81 ? -7.085 -12.826 -13.037 1.00 81.12 81 ASP A CA 1
ATOM 639 C C . ASP A 1 81 ? -6.689 -14.253 -12.598 1.00 81.1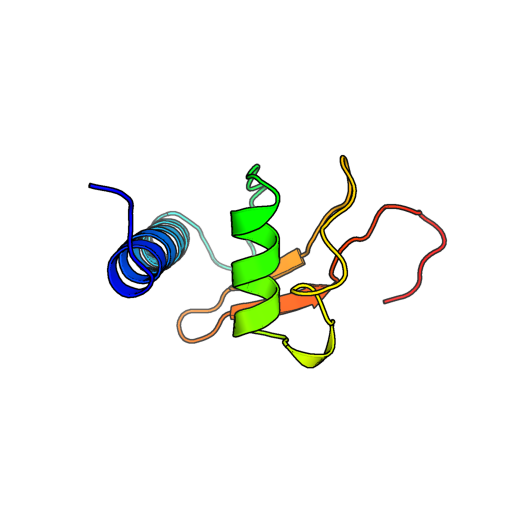2 81 ASP A C 1
ATOM 641 O O . ASP A 1 81 ? -7.359 -14.865 -11.769 1.00 81.12 81 ASP A O 1
ATOM 645 N N . SER A 1 82 ? -5.624 -14.811 -13.183 1.00 83.12 82 SER A N 1
ATOM 646 C CA . SER A 1 82 ? -5.127 -16.161 -12.902 1.00 83.12 82 SER A CA 1
ATOM 647 C C . SER A 1 82 ? -4.101 -16.240 -11.769 1.00 83.12 82 SER A C 1
ATOM 649 O O . SER A 1 82 ? -3.674 -17.344 -11.433 1.00 83.12 82 SER A O 1
ATOM 651 N N . GLU A 1 83 ? -3.627 -15.113 -11.236 1.00 80.19 83 GLU A N 1
ATOM 652 C CA . GLU A 1 83 ? -2.630 -15.114 -10.165 1.00 80.19 83 GLU A CA 1
ATOM 653 C C . GLU A 1 83 ? -3.285 -15.466 -8.813 1.00 80.19 83 GLU A C 1
ATOM 655 O O . GLU A 1 83 ? -4.345 -14.954 -8.452 1.00 80.19 83 GLU A O 1
ATOM 660 N N . THR A 1 84 ? -2.661 -16.375 -8.060 1.00 70.88 84 THR A N 1
ATOM 661 C CA . THR A 1 84 ? -3.080 -16.747 -6.699 1.00 70.88 84 THR A CA 1
ATOM 662 C C . THR A 1 84 ? -2.177 -16.057 -5.681 1.00 70.88 84 THR A C 1
ATOM 664 O O . THR A 1 84 ? -0.954 -16.153 -5.815 1.00 70.88 84 THR A O 1
ATOM 667 N N . TYR A 1 85 ? -2.770 -15.416 -4.671 1.00 65.62 85 TYR A N 1
ATOM 668 C CA . TYR A 1 85 ? -2.088 -14.650 -3.619 1.00 65.62 85 TYR A CA 1
ATOM 669 C C . TYR A 1 85 ? -2.480 -15.152 -2.237 1.00 65.62 85 TYR A C 1
ATOM 671 O O . TYR A 1 8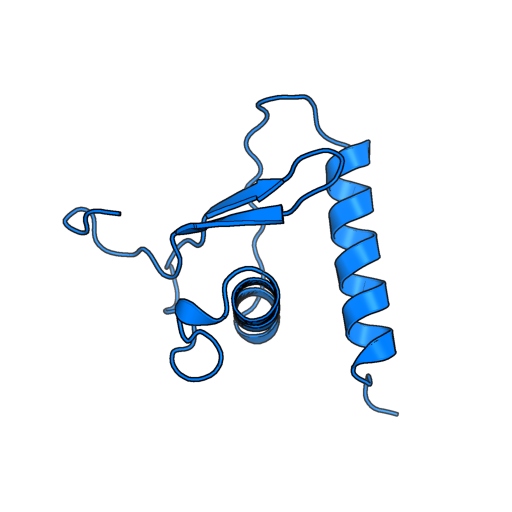5 ? -3.688 -15.432 -2.050 1.00 65.62 85 TYR A O 1
#

pLDDT: mean 94.42, std 5.63, range [65.62, 98.31]

Secondary structure (DSSP, 8-state):
-PPPHHHHHHHHHHHHHHHHHT--TT--------HHHHHHHHHHH-GGG-TTTSPPPTT-EEEEEE-SS-EEEEEEEE--TT---

Organism: Campylobacter jejuni (NCBI:txid197)

InterPro domains:
  IPR013078 Histidine phosphatase superfamily, clade-1 [PF00300] (3-77)
  IPR029033 Histidine phosphatase superfamily [G3DSA:3.40.50.1240] (1-84)
  IPR029033 Histidine phosphatase superfamily [SSF53254] (2-78)

Foldseek 3Di:
DDDDPVNVVVVVVVVLVVPVVPDDPPDDDDDDDDQVSQLVVCCVQPVVVVCVPVTADVPFDWDWDRDPVDIHTPDGRHDDPPDDD